Protein AF-A0A1M5V215-F1 (afdb_monomer_lite)

Organism: NCBI:txid1120995

Secondary structure (DSSP, 8-state):
-GGG-SSHHHHHHHHHHHHHHHHHTT-TTHHHHHHHHHHTHHHHHHHHHH---THHHHHHHHHHHHHHHHTT--S-HHHHHHHHHHHH-

Radius of gyration: 18.61 Å; chains: 1; bounding box: 43×22×48 Å

InterPro domains:
  IPR002560 Transposase IS204/IS1001/IS1096/IS1165, DDE domain [PF01610] (3-84)
  IPR047951 Transposase ISL3 [PTHR33498] (9-87)

pLDDT: mean 90.82, std 5.34, range [67.06, 96.19]

Foldseek 3Di:
DLVPDQALVSSLVVLVVVLVVLVVVVDPVCPVVSVVCVVCVVVVSCCRVPVDDCVLVVVLVVVLVVLCVVVVDDPDVVVSVVVSVVVVD

Structure (mmCIF, N/CA/C/O backbone):
data_AF-A0A1M5V215-F1
#
_entry.id   AF-A0A1M5V215-F1
#
loop_
_atom_site.group_PDB
_atom_site.id
_atom_site.type_symbol
_atom_site.label_atom_id
_atom_site.label_alt_id
_atom_site.label_comp_id
_atom_site.label_asym_id
_atom_site.label_entity_id
_atom_site.label_seq_id
_atom_site.pdbx_PDB_ins_code
_atom_site.Cartn_x
_atom_site.Cartn_y
_atom_site.Cartn_z
_atom_site.occupancy
_atom_site.B_iso_or_equiv
_atom_site.auth_seq_id
_atom_site.auth_comp_id
_atom_site.auth_asym_id
_atom_site.auth_atom_id
_atom_site.pdbx_PDB_model_num
ATOM 1 N N . LEU A 1 1 ? -7.113 10.485 10.585 1.00 67.06 1 LEU A N 1
ATOM 2 C CA . LEU A 1 1 ? -6.678 9.377 9.698 1.00 67.06 1 LEU A CA 1
ATOM 3 C C . LEU A 1 1 ? -5.702 8.512 10.482 1.00 67.06 1 LEU A C 1
ATOM 5 O O . LEU A 1 1 ? -4.836 9.088 11.127 1.00 67.06 1 LEU A O 1
ATOM 9 N N . PHE A 1 2 ? -5.833 7.180 10.449 1.00 82.38 2 PHE A N 1
ATOM 10 C CA . PHE A 1 2 ? -4.979 6.262 11.229 1.00 82.38 2 PHE A CA 1
ATOM 11 C C . PHE A 1 2 ? -3.474 6.443 10.947 1.00 82.38 2 PHE A C 1
ATOM 13 O O . PHE A 1 2 ? -2.659 6.168 11.815 1.00 82.38 2 PHE A O 1
ATOM 20 N N . LEU A 1 3 ? -3.117 6.983 9.775 1.00 79.75 3 LEU A N 1
ATOM 21 C CA . LEU A 1 3 ? -1.749 7.344 9.380 1.00 79.75 3 LEU A CA 1
ATOM 22 C C . LEU A 1 3 ? -1.084 8.403 10.280 1.00 79.75 3 LEU A C 1
ATOM 24 O O . LEU A 1 3 ? 0.139 8.432 10.361 1.00 79.75 3 LEU A O 1
ATOM 28 N N . ASN A 1 4 ? -1.869 9.231 10.978 1.00 85.62 4 ASN A N 1
ATOM 29 C CA . ASN A 1 4 ? -1.362 10.262 11.893 1.00 85.62 4 ASN A CA 1
ATOM 30 C C . ASN A 1 4 ? -1.264 9.766 13.346 1.00 85.62 4 ASN A C 1
ATOM 32 O O . ASN A 1 4 ? -1.036 10.565 14.249 1.00 85.62 4 ASN A O 1
ATOM 36 N N . ALA A 1 5 ? -1.508 8.478 13.599 1.00 86.81 5 ALA A N 1
ATOM 37 C CA . ALA A 1 5 ? -1.437 7.925 14.942 1.00 86.81 5 ALA A CA 1
ATOM 38 C C . ALA A 1 5 ? 0.010 7.879 15.455 1.00 86.81 5 ALA A C 1
ATOM 40 O O . ALA A 1 5 ? 0.942 7.552 14.721 1.00 86.81 5 ALA A O 1
ATOM 41 N N . GLU A 1 6 ? 0.184 8.150 16.746 1.00 84.75 6 GLU A N 1
ATOM 42 C CA . GLU A 1 6 ? 1.504 8.174 17.388 1.00 84.75 6 GLU A CA 1
ATOM 43 C C . GLU A 1 6 ? 2.109 6.773 17.545 1.00 84.75 6 GLU A C 1
ATOM 45 O O . GLU A 1 6 ? 3.324 6.604 17.482 1.00 84.75 6 GLU A O 1
ATOM 50 N N . ASN A 1 7 ? 1.266 5.752 17.727 1.00 88.88 7 ASN A N 1
A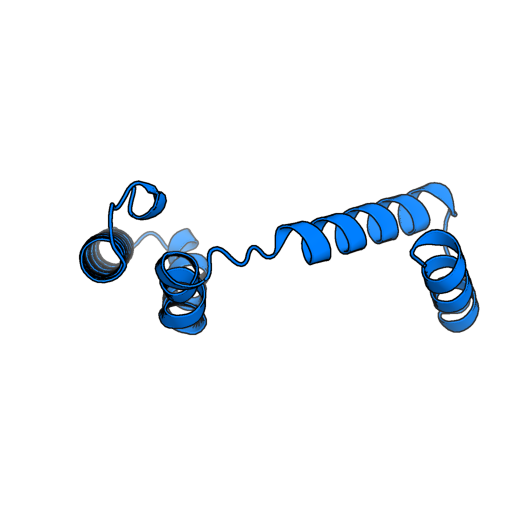TOM 51 C CA . ASN A 1 7 ? 1.696 4.372 17.930 1.00 88.88 7 ASN A CA 1
ATOM 52 C C . ASN A 1 7 ? 0.754 3.360 17.260 1.00 88.88 7 ASN A C 1
ATOM 54 O O . ASN A 1 7 ? -0.399 3.660 16.934 1.00 88.88 7 ASN A O 1
ATOM 58 N N . LYS A 1 8 ? 1.246 2.124 17.102 1.00 91.88 8 LYS A N 1
ATOM 59 C CA . LYS A 1 8 ? 0.534 1.014 16.447 1.00 91.88 8 LYS A CA 1
ATOM 60 C C . LYS A 1 8 ? -0.829 0.712 17.074 1.00 91.88 8 LYS A C 1
ATOM 62 O O . LYS A 1 8 ? -1.774 0.389 16.360 1.00 91.88 8 LYS A O 1
ATOM 67 N N . ASN A 1 9 ? -0.959 0.835 18.395 1.00 92.25 9 ASN A N 1
ATOM 68 C CA . ASN A 1 9 ? -2.208 0.535 19.097 1.00 92.25 9 ASN A CA 1
ATOM 69 C C . ASN A 1 9 ? -3.296 1.574 18.798 1.00 92.25 9 ASN A C 1
ATOM 71 O O . ASN A 1 9 ? -4.450 1.205 18.569 1.00 92.25 9 ASN A O 1
ATOM 75 N N . ILE A 1 10 ? -2.934 2.859 18.756 1.00 92.50 10 ILE A N 1
ATOM 76 C CA . ILE A 1 10 ? -3.840 3.935 18.336 1.00 92.50 10 ILE A CA 1
ATOM 77 C C . ILE A 1 10 ? -4.189 3.762 16.854 1.00 92.50 10 ILE A C 1
ATOM 79 O O . ILE A 1 10 ? -5.366 3.804 16.499 1.00 92.50 10 ILE A O 1
ATOM 83 N N . ALA A 1 11 ? -3.196 3.479 16.004 1.00 93.75 11 ALA A N 1
ATOM 84 C CA . ALA A 1 11 ? -3.407 3.241 14.578 1.00 93.75 11 ALA A CA 1
ATOM 85 C C . ALA A 1 11 ? -4.394 2.093 14.321 1.00 93.75 11 ALA A C 1
ATOM 87 O O . ALA A 1 11 ? -5.308 2.244 13.512 1.00 93.75 11 ALA A O 1
ATOM 88 N N . ARG A 1 12 ? -4.259 0.975 15.051 1.00 94.88 12 ARG A N 1
ATOM 89 C CA . ARG A 1 12 ? -5.159 -0.185 14.957 1.00 94.88 12 ARG A CA 1
ATOM 90 C C . ARG A 1 12 ? -6.597 0.201 15.275 1.00 94.88 12 ARG A C 1
ATOM 92 O O . ARG A 1 12 ? -7.484 -0.064 14.470 1.00 94.88 12 ARG A O 1
ATOM 99 N N . LYS A 1 13 ? -6.814 0.884 16.402 1.00 94.56 13 LYS A N 1
ATOM 100 C CA . LYS A 1 13 ? -8.151 1.341 16.809 1.00 94.56 13 LYS A CA 1
ATOM 101 C C . LYS A 1 13 ? -8.773 2.274 15.771 1.00 94.56 13 LYS A C 1
ATOM 103 O O . LYS A 1 13 ? -9.945 2.129 15.441 1.00 94.56 13 LYS A O 1
ATOM 108 N N . GLU A 1 14 ? -8.007 3.227 15.248 1.00 94.50 14 GLU A N 1
ATOM 109 C CA . GLU A 1 14 ? -8.504 4.177 14.247 1.00 94.50 14 GLU A CA 1
ATOM 110 C C . GLU A 1 14 ? -8.787 3.514 12.890 1.00 94.50 14 GLU A C 1
ATOM 112 O O . GLU A 1 14 ? -9.774 3.857 12.237 1.00 94.50 14 GLU A O 1
ATOM 117 N N . LEU A 1 15 ? -7.973 2.537 12.481 1.00 94.31 15 LEU A N 1
ATOM 118 C CA . LEU A 1 15 ? -8.196 1.750 11.267 1.00 94.31 15 LEU A CA 1
ATOM 119 C C . LEU A 1 15 ? -9.462 0.891 11.383 1.00 94.31 15 LEU A C 1
ATOM 121 O O . LEU A 1 15 ? -10.291 0.897 10.477 1.00 94.31 15 LEU A O 1
ATOM 125 N N . GLU A 1 16 ? -9.657 0.209 12.511 1.00 94.88 16 GLU A N 1
ATOM 126 C CA . GLU A 1 16 ? -10.848 -0.612 12.760 1.00 94.88 16 GLU A CA 1
ATOM 127 C C . GLU A 1 16 ? -12.122 0.235 12.806 1.00 94.88 16 GLU A C 1
ATOM 129 O O . GLU A 1 16 ? -13.110 -0.106 12.154 1.00 94.88 16 GLU A O 1
ATOM 134 N N . LYS A 1 17 ? -12.085 1.396 13.474 1.00 95.44 17 LYS A N 1
ATOM 135 C CA . LYS A 1 17 ? -13.197 2.361 13.445 1.00 95.44 17 LYS A CA 1
ATOM 136 C C . LYS A 1 17 ? -13.530 2.811 12.025 1.00 95.44 17 LYS A C 1
ATOM 138 O O . LYS A 1 17 ? -14.703 2.978 11.697 1.00 95.44 17 LYS A O 1
ATOM 143 N N . TRP A 1 18 ? -12.519 3.054 11.190 1.00 94.94 18 TRP A N 1
ATOM 144 C CA . TRP A 1 18 ? -12.740 3.463 9.805 1.00 94.94 18 TRP A CA 1
ATOM 145 C C . TRP A 1 18 ? 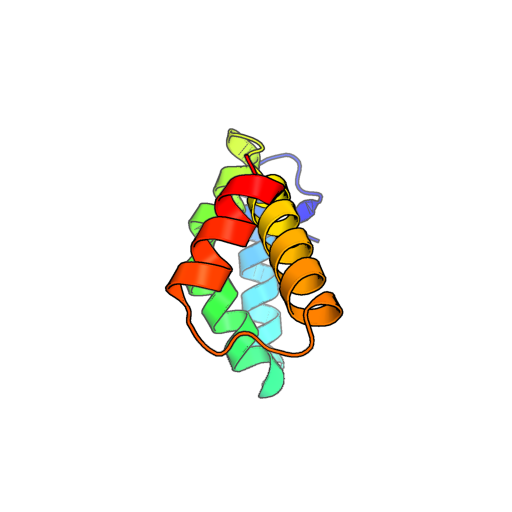-13.374 2.338 8.982 1.00 94.94 18 TRP A C 1
ATOM 147 O O . TRP A 1 18 ? -14.358 2.587 8.290 1.00 94.94 18 TRP A O 1
ATOM 157 N N . ILE A 1 19 ? -12.863 1.106 9.104 1.00 94.62 19 ILE A N 1
ATOM 158 C CA . ILE A 1 19 ? -13.410 -0.073 8.416 1.00 94.62 19 ILE A CA 1
ATOM 159 C C . ILE A 1 19 ? -14.875 -0.277 8.801 1.00 94.62 19 ILE A C 1
ATOM 161 O O . ILE A 1 19 ? -15.717 -0.484 7.930 1.00 94.62 19 ILE A O 1
ATOM 165 N N . GLU A 1 20 ? -15.195 -0.161 10.088 1.00 95.25 20 GLU A N 1
ATOM 166 C CA . GLU A 1 20 ? -16.560 -0.320 10.582 1.00 95.25 20 GLU A CA 1
ATOM 167 C C . GLU A 1 20 ? -17.500 0.755 10.018 1.00 95.25 20 GLU A C 1
ATOM 169 O O . GLU A 1 20 ? -18.557 0.438 9.475 1.00 95.25 20 GLU A O 1
ATOM 174 N N . ARG A 1 21 ? -17.084 2.028 10.023 1.00 95.06 21 ARG A N 1
ATOM 175 C CA . ARG A 1 21 ? -17.853 3.115 9.388 1.00 95.06 21 ARG A CA 1
ATOM 176 C C . ARG A 1 21 ? -18.055 2.875 7.891 1.00 95.06 21 ARG A C 1
ATOM 178 O O . ARG A 1 21 ? -19.147 3.101 7.371 1.00 95.06 21 ARG A O 1
ATOM 185 N N . ALA A 1 22 ? -17.023 2.396 7.199 1.00 94.56 22 ALA A N 1
ATOM 186 C CA . ALA A 1 22 ? -17.103 2.079 5.780 1.00 94.56 22 ALA A CA 1
ATOM 187 C C . ALA A 1 22 ? -18.091 0.927 5.520 1.00 94.56 22 ALA A C 1
ATOM 189 O O . ALA A 1 22 ? -18.903 1.028 4.601 1.00 94.56 22 ALA A O 1
ATOM 190 N N . LYS A 1 23 ? -18.111 -0.119 6.359 1.00 94.12 23 LYS A N 1
ATOM 191 C CA . LYS A 1 23 ? -19.115 -1.198 6.291 1.00 94.12 23 LYS A CA 1
ATOM 192 C C . LYS A 1 23 ? -20.532 -0.676 6.520 1.00 94.12 23 LYS A C 1
ATOM 194 O O . LYS A 1 23 ? -21.439 -1.002 5.756 1.00 94.12 23 LYS A O 1
ATOM 199 N N . GLN A 1 24 ? -20.714 0.167 7.535 1.00 96.12 24 GLN A N 1
ATOM 200 C CA . GLN A 1 24 ? -22.012 0.746 7.893 1.00 96.12 24 GLN A CA 1
ATOM 201 C C . GLN A 1 24 ? -22.579 1.668 6.812 1.00 96.12 24 GLN A C 1
ATOM 203 O O . GLN A 1 24 ? -23.797 1.752 6.673 1.00 96.12 24 GLN A O 1
ATOM 208 N N . SER A 1 25 ? -21.721 2.307 6.009 1.00 93.94 25 SER A N 1
ATOM 209 C CA . SER A 1 25 ? -22.157 3.146 4.885 1.00 93.94 25 SER A CA 1
ATOM 210 C C . SER A 1 25 ? -22.933 2.374 3.809 1.00 93.94 25 SER A C 1
ATOM 212 O O . SER A 1 25 ? -23.672 2.986 3.043 1.00 93.94 25 SER A O 1
ATOM 214 N N . LYS A 1 26 ? -22.780 1.039 3.743 1.00 91.94 26 LYS A N 1
ATOM 215 C CA . LYS A 1 26 ? -23.394 0.151 2.735 1.00 91.94 26 LYS A CA 1
ATOM 216 C C . LYS A 1 26 ? -23.100 0.548 1.278 1.00 91.94 26 LYS A C 1
ATOM 218 O O . LYS A 1 26 ? -23.795 0.099 0.371 1.00 91.94 26 LYS A O 1
ATOM 223 N N . ILE A 1 27 ? -22.050 1.338 1.050 1.00 95.31 27 ILE A N 1
ATOM 224 C CA . ILE A 1 27 ? -21.592 1.749 -0.279 1.00 95.31 27 ILE A CA 1
ATOM 225 C C . ILE A 1 27 ? -20.863 0.560 -0.935 1.00 95.31 27 ILE A C 1
ATOM 227 O O . ILE A 1 27 ? -19.834 0.112 -0.410 1.00 95.31 27 ILE A O 1
ATOM 231 N N . PRO A 1 28 ? -21.367 0.004 -2.052 1.00 93.12 28 PRO A N 1
ATOM 232 C CA . PRO A 1 28 ? -20.797 -1.197 -2.664 1.00 93.12 28 PRO A CA 1
ATOM 233 C C . PRO A 1 28 ? -19.357 -0.995 -3.158 1.00 93.12 28 PRO A C 1
ATOM 235 O O . PRO A 1 28 ? -18.554 -1.928 -3.101 1.00 93.12 28 PRO A O 1
ATOM 238 N N . GLU A 1 29 ? -18.992 0.222 -3.559 1.00 94.69 29 GLU A N 1
ATOM 239 C CA . GLU A 1 29 ? -17.653 0.610 -4.006 1.00 94.69 29 GLU A CA 1
ATOM 240 C C . GLU A 1 29 ? -16.600 0.420 -2.904 1.00 94.69 29 GLU A C 1
ATOM 242 O O . GLU A 1 29 ? -15.445 0.093 -3.189 1.00 94.69 29 GLU A O 1
ATOM 247 N N . PHE A 1 30 ? -16.988 0.535 -1.628 1.00 95.12 30 PHE A N 1
ATOM 248 C CA . PHE A 1 30 ? -16.072 0.290 -0.515 1.00 95.12 30 PHE A CA 1
ATOM 249 C C . PHE A 1 30 ? -15.816 -1.187 -0.246 1.00 95.12 30 PHE A C 1
ATOM 251 O O . PHE A 1 30 ? -14.822 -1.500 0.403 1.00 95.12 30 PHE A O 1
ATOM 258 N N . LYS A 1 31 ? -16.627 -2.116 -0.765 1.00 94.44 31 LYS A N 1
ATOM 259 C CA . LYS A 1 31 ? -16.491 -3.550 -0.462 1.00 94.44 31 LYS A CA 1
ATOM 260 C C . LYS A 1 31 ? -15.094 -4.084 -0.793 1.00 94.44 31 LYS A C 1
ATOM 262 O O . LYS A 1 31 ? -14.509 -4.820 0.001 1.00 94.44 31 LYS A O 1
ATOM 267 N N . ALA A 1 32 ? -14.544 -3.688 -1.942 1.00 95.31 32 ALA A N 1
ATOM 268 C CA . ALA A 1 32 ? -13.198 -4.084 -2.353 1.00 95.31 32 ALA A CA 1
ATOM 269 C C . ALA A 1 32 ? -12.112 -3.441 -1.473 1.00 95.31 32 ALA A C 1
ATOM 271 O O . ALA A 1 32 ? -11.172 -4.119 -1.062 1.00 95.31 32 ALA A O 1
ATOM 272 N N . CYS A 1 33 ? -12.270 -2.154 -1.148 1.00 94.44 33 CYS A N 1
ATOM 273 C CA . CYS A 1 33 ? -11.346 -1.409 -0.293 1.00 94.44 33 CYS A CA 1
ATOM 274 C C . CYS A 1 33 ? -11.304 -1.982 1.132 1.00 94.44 33 CYS A C 1
ATOM 276 O O . CYS A 1 33 ? -10.228 -2.263 1.648 1.00 94.44 33 CYS A O 1
ATOM 278 N N . ILE A 1 34 ? -12.471 -2.234 1.728 1.00 95.94 34 ILE A N 1
ATOM 279 C CA . ILE A 1 34 ? -12.618 -2.843 3.054 1.00 95.94 34 ILE A CA 1
ATOM 280 C C . ILE A 1 34 ? -11.942 -4.211 3.081 1.00 95.94 34 ILE A C 1
ATOM 282 O O . ILE A 1 34 ? -11.095 -4.445 3.935 1.00 95.94 34 ILE A O 1
ATOM 286 N N . LYS A 1 35 ? -12.243 -5.080 2.106 1.00 96.19 35 LYS A N 1
ATOM 287 C CA . LYS A 1 35 ? -11.626 -6.410 2.017 1.00 96.19 35 LYS A CA 1
ATOM 288 C C . LYS A 1 35 ? -10.100 -6.327 1.932 1.00 96.19 35 LYS A C 1
ATOM 290 O O . LYS A 1 35 ? -9.407 -7.108 2.572 1.00 96.19 35 LYS A O 1
ATOM 295 N N . ALA A 1 36 ? -9.568 -5.387 1.150 1.00 95.38 36 ALA A N 1
ATOM 296 C CA . ALA A 1 36 ? -8.127 -5.174 1.075 1.00 95.38 36 ALA A CA 1
ATOM 297 C C . ALA A 1 36 ? -7.551 -4.708 2.423 1.00 95.38 36 ALA A C 1
ATOM 299 O O . ALA A 1 36 ? -6.566 -5.270 2.886 1.00 95.38 36 ALA A O 1
ATOM 300 N N . LEU A 1 37 ? -8.176 -3.730 3.080 1.00 94.69 37 LEU A N 1
ATOM 301 C CA . LEU A 1 37 ? -7.706 -3.219 4.370 1.00 94.69 37 LEU A CA 1
ATOM 302 C C . LEU A 1 37 ? -7.772 -4.267 5.484 1.00 94.69 37 LEU A C 1
ATOM 304 O O . LEU A 1 37 ? -6.902 -4.274 6.346 1.00 94.69 37 LEU A O 1
ATOM 308 N N . GLU A 1 38 ? -8.763 -5.156 5.461 1.00 95.06 38 GLU A N 1
ATOM 309 C CA . GLU A 1 38 ? -8.847 -6.286 6.391 1.00 95.06 38 GLU A CA 1
ATOM 310 C C . GLU A 1 38 ? -7.751 -7.320 6.130 1.00 95.06 38 GLU A C 1
ATOM 312 O O . GLU A 1 38 ? -7.083 -7.745 7.070 1.00 95.06 38 GLU A O 1
ATOM 317 N N . ASN A 1 39 ? -7.534 -7.685 4.862 1.00 95.94 39 ASN A N 1
ATOM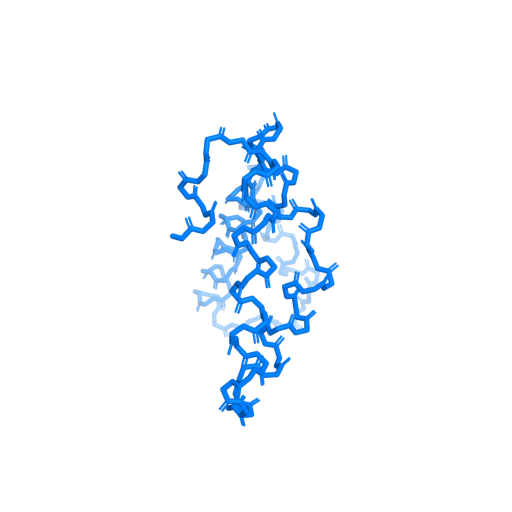 318 C CA . ASN A 1 39 ? -6.528 -8.675 4.478 1.00 95.94 39 ASN A CA 1
ATOM 319 C C . ASN A 1 39 ? -5.096 -8.226 4.795 1.00 95.94 39 ASN A C 1
ATOM 321 O O . ASN A 1 39 ? -4.280 -9.060 5.159 1.00 95.94 39 ASN A O 1
ATOM 325 N N . TRP A 1 40 ? -4.802 -6.933 4.634 1.00 93.62 40 TRP A N 1
ATOM 326 C CA . TRP A 1 40 ? -3.457 -6.361 4.782 1.00 93.62 40 TRP A CA 1
ATOM 327 C C . TRP A 1 40 ? -3.286 -5.557 6.081 1.00 93.62 40 TRP A C 1
ATOM 329 O O . TRP A 1 40 ? -2.389 -4.718 6.197 1.00 93.62 40 TRP A O 1
ATOM 339 N N . LYS A 1 41 ? -4.196 -5.739 7.048 1.00 93.44 41 LYS A N 1
ATOM 340 C CA . LYS A 1 41 ? -4.267 -4.913 8.261 1.00 93.44 41 LYS A CA 1
ATOM 341 C C . LYS A 1 41 ? -2.959 -4.935 9.046 1.00 93.44 41 LYS A C 1
ATOM 343 O O . LYS A 1 41 ? -2.482 -3.884 9.471 1.00 93.44 41 LYS A O 1
ATOM 348 N N . GLU A 1 42 ? -2.389 -6.116 9.265 1.00 92.00 42 GLU A N 1
ATOM 349 C CA . GLU A 1 42 ? -1.207 -6.253 10.118 1.00 92.00 42 GLU A CA 1
ATOM 350 C C . GLU A 1 42 ? 0.047 -5.685 9.447 1.00 92.00 42 GLU A C 1
ATOM 352 O O . GLU A 1 42 ? 0.839 -5.019 10.111 1.00 92.00 42 GLU A O 1
ATOM 357 N N . GLU A 1 43 ? 0.189 -5.838 8.133 1.00 89.94 43 GLU A N 1
ATOM 358 C CA . GLU A 1 43 ? 1.273 -5.264 7.336 1.00 89.94 43 GLU A CA 1
ATOM 359 C C . GLU A 1 43 ? 1.210 -3.734 7.337 1.00 89.94 43 GLU A C 1
ATOM 361 O O . GLU A 1 43 ? 2.226 -3.065 7.532 1.00 89.94 43 GLU A O 1
ATOM 366 N N . ILE A 1 44 ? 0.006 -3.167 7.194 1.00 90.56 44 ILE A N 1
ATOM 367 C CA . ILE A 1 44 ? -0.223 -1.720 7.301 1.00 90.56 44 ILE A CA 1
ATOM 368 C C . ILE A 1 44 ? 0.161 -1.221 8.700 1.00 90.56 44 ILE A C 1
ATOM 370 O O . ILE A 1 44 ? 0.789 -0.172 8.838 1.00 90.56 44 ILE A O 1
ATOM 374 N N . LEU A 1 45 ? -0.193 -1.963 9.752 1.00 91.81 45 LEU A N 1
ATOM 375 C CA . LEU A 1 45 ? 0.120 -1.591 11.133 1.00 91.81 45 LEU A CA 1
ATOM 376 C C . LEU A 1 45 ? 1.598 -1.782 11.488 1.00 91.81 45 LEU A C 1
ATOM 378 O O . LEU A 1 45 ? 2.112 -1.070 12.352 1.00 91.81 45 LEU A O 1
ATOM 382 N N . HIS A 1 46 ? 2.298 -2.698 10.822 1.00 89.88 46 HIS A N 1
ATOM 383 C CA . HIS A 1 46 ? 3.728 -2.915 11.020 1.00 89.88 46 HIS A CA 1
ATOM 384 C C . HIS A 1 46 ? 4.572 -1.695 10.609 1.00 89.88 46 HIS A C 1
ATOM 386 O O . HIS A 1 46 ? 5.643 -1.470 11.174 1.00 89.88 46 HIS A O 1
ATOM 392 N N . TYR A 1 47 ? 4.050 -0.826 9.733 1.00 88.38 47 TYR A N 1
ATOM 393 C CA . TYR A 1 47 ? 4.662 0.471 9.424 1.00 88.38 47 TYR A CA 1
ATOM 394 C C . TYR A 1 47 ? 4.968 1.307 10.679 1.00 88.38 47 TYR A C 1
ATOM 396 O O . TYR A 1 47 ? 5.974 2.010 10.721 1.00 88.38 47 TYR A O 1
ATOM 404 N N . PHE A 1 48 ? 4.139 1.229 11.724 1.00 87.94 48 PHE A N 1
ATOM 405 C CA . PHE A 1 48 ? 4.339 2.006 12.953 1.00 87.94 48 PHE A CA 1
ATOM 406 C C . PHE A 1 48 ? 5.479 1.478 13.835 1.00 87.94 48 PHE A C 1
ATOM 408 O O . PHE A 1 48 ? 5.920 2.197 14.727 1.00 87.94 48 PHE A O 1
ATOM 415 N N . GLU A 1 49 ? 5.963 0.258 13.588 1.00 85.69 49 GLU A N 1
ATOM 416 C CA . GLU A 1 49 ? 7.110 -0.336 14.286 1.00 85.69 49 GLU A CA 1
ATOM 417 C C . GLU A 1 49 ? 8.400 -0.129 13.489 1.00 85.69 49 GLU A C 1
ATOM 419 O O . GLU A 1 49 ? 9.366 0.424 14.004 1.00 85.69 49 GLU A O 1
ATOM 424 N N . SER A 1 50 ? 8.415 -0.551 12.224 1.00 84.06 50 SER A N 1
ATOM 425 C CA . SER A 1 50 ? 9.642 -0.616 11.421 1.00 84.06 50 SER A CA 1
ATOM 426 C C . SER A 1 50 ? 9.825 0.548 10.449 1.00 84.06 50 SER A C 1
ATOM 428 O O . SER A 1 50 ? 10.905 0.711 9.887 1.00 84.06 50 SER A O 1
ATOM 430 N N . ARG A 1 51 ? 8.777 1.357 10.223 1.00 82.19 51 ARG A N 1
ATOM 431 C CA . ARG A 1 51 ? 8.734 2.444 9.224 1.00 82.19 51 ARG A CA 1
ATOM 432 C C . ARG A 1 51 ? 9.079 1.993 7.798 1.00 82.19 51 ARG A C 1
ATOM 434 O O . ARG A 1 51 ? 9.350 2.831 6.938 1.00 82.19 51 ARG A O 1
ATOM 441 N N . PHE A 1 52 ? 9.023 0.690 7.511 1.00 81.81 52 PHE A N 1
ATOM 442 C CA . PHE A 1 52 ? 9.210 0.189 6.155 1.00 81.81 52 PHE A CA 1
ATOM 443 C C . PHE A 1 52 ? 8.029 0.582 5.275 1.00 81.81 52 PHE A C 1
ATOM 445 O O . PHE A 1 52 ? 6.871 0.346 5.610 1.00 81.81 52 PHE A O 1
ATOM 452 N N . THR A 1 53 ? 8.335 1.178 4.125 1.00 82.19 53 THR A N 1
ATOM 453 C CA . THR A 1 53 ? 7.336 1.567 3.130 1.00 82.19 53 THR A CA 1
ATOM 454 C C . THR A 1 53 ? 7.510 0.745 1.864 1.00 82.19 53 THR A C 1
ATOM 456 O O . THR A 1 53 ? 8.622 0.376 1.483 1.00 82.19 53 THR A O 1
ATOM 459 N N . ASN A 1 54 ? 6.413 0.547 1.135 1.00 84.75 54 ASN A N 1
ATOM 460 C CA . ASN A 1 54 ? 6.459 -0.007 -0.216 1.00 84.75 54 ASN A CA 1
ATOM 461 C C . ASN A 1 54 ? 7.011 0.990 -1.251 1.00 84.75 54 ASN A C 1
ATOM 463 O O . ASN A 1 54 ? 7.046 0.664 -2.435 1.00 84.75 54 ASN A O 1
ATOM 467 N N . GLY A 1 55 ? 7.495 2.170 -0.839 1.00 87.44 55 GLY A N 1
ATOM 468 C CA . GLY A 1 55 ? 7.929 3.236 -1.744 1.00 87.44 55 GLY A CA 1
ATOM 469 C C . GLY A 1 55 ? 9.040 2.810 -2.707 1.00 87.44 55 GLY A C 1
ATOM 470 O O . GLY A 1 55 ? 9.006 3.160 -3.886 1.00 87.44 55 GLY A O 1
ATOM 471 N N . ARG A 1 56 ? 9.991 1.975 -2.261 1.00 88.31 56 ARG A N 1
ATOM 472 C CA . ARG A 1 56 ? 11.029 1.422 -3.153 1.00 88.31 56 ARG A CA 1
ATOM 473 C C . ARG A 1 56 ? 10.421 0.515 -4.229 1.00 88.31 56 ARG A C 1
ATOM 475 O O . ARG A 1 56 ? 10.744 0.651 -5.408 1.00 88.31 56 ARG A O 1
ATOM 482 N N . THR A 1 57 ? 9.519 -0.378 -3.831 1.00 90.12 57 THR A N 1
ATO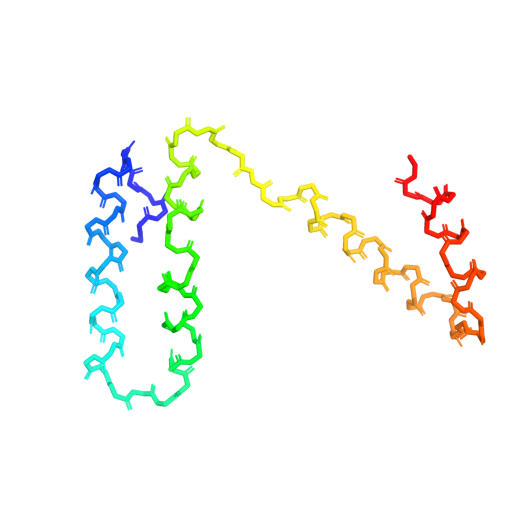M 483 C CA . THR A 1 57 ? 8.798 -1.288 -4.734 1.00 90.12 57 THR A CA 1
ATOM 484 C C . THR A 1 57 ? 7.910 -0.516 -5.712 1.00 90.12 57 THR A C 1
ATOM 486 O O . THR A 1 57 ? 7.899 -0.804 -6.908 1.00 90.12 57 THR A O 1
ATOM 489 N N . GLU A 1 58 ? 7.210 0.512 -5.237 1.00 90.38 58 GLU A N 1
ATOM 490 C CA . GLU A 1 58 ? 6.402 1.414 -6.061 1.00 90.38 58 GLU A CA 1
ATOM 491 C C . GLU A 1 58 ? 7.255 2.192 -7.066 1.00 90.38 58 GLU A C 1
ATOM 493 O O . GLU A 1 58 ? 6.878 2.291 -8.235 1.00 90.38 58 GLU A O 1
ATOM 498 N N . GLY A 1 59 ? 8.433 2.666 -6.652 1.00 93.25 59 GLY A N 1
ATOM 499 C CA . GLY A 1 59 ? 9.405 3.316 -7.529 1.00 93.25 59 GLY A CA 1
ATOM 500 C C . GLY A 1 59 ? 9.845 2.407 -8.679 1.00 93.25 59 GLY A C 1
ATOM 501 O O . GLY A 1 59 ? 9.802 2.816 -9.845 1.00 93.25 59 GLY A O 1
ATOM 502 N N . PHE A 1 60 ? 10.179 1.146 -8.384 1.00 93.94 60 PHE A N 1
ATOM 503 C CA . PHE A 1 60 ? 10.483 0.153 -9.418 1.00 93.94 60 PHE A CA 1
ATOM 504 C C . PHE A 1 60 ? 9.287 -0.113 -10.333 1.00 93.94 60 PHE A C 1
ATOM 506 O O . PHE A 1 60 ? 9.435 -0.079 -11.556 1.00 93.94 60 PHE A O 1
ATOM 513 N N . ASN A 1 61 ? 8.091 -0.301 -9.772 1.00 94.50 61 ASN A N 1
ATOM 514 C CA . ASN A 1 61 ? 6.871 -0.504 -10.551 1.00 94.50 61 ASN A CA 1
ATOM 515 C C . ASN A 1 61 ? 6.587 0.678 -11.489 1.00 94.50 61 ASN A C 1
ATOM 517 O O . ASN A 1 61 ? 6.207 0.472 -12.644 1.00 94.50 61 ASN A O 1
ATOM 521 N N . ASN A 1 62 ? 6.797 1.915 -11.035 1.0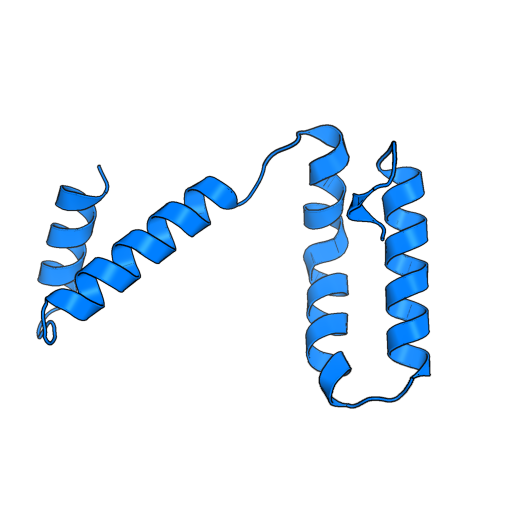0 95.06 62 ASN A N 1
ATOM 522 C CA . ASN A 1 62 ? 6.639 3.105 -11.864 1.00 95.06 62 ASN A CA 1
ATOM 523 C C . ASN A 1 62 ? 7.669 3.141 -13.003 1.00 95.06 62 ASN A C 1
ATOM 525 O O . ASN A 1 62 ? 7.303 3.332 -14.162 1.00 95.06 62 ASN A O 1
ATOM 529 N N . LYS A 1 63 ? 8.945 2.869 -12.704 1.00 94.19 63 LYS A N 1
ATOM 530 C CA . LYS A 1 63 ? 10.013 2.804 -13.712 1.00 94.19 63 LYS A CA 1
ATOM 531 C C . LYS A 1 63 ? 9.735 1.738 -14.775 1.00 94.19 63 LYS A C 1
ATOM 533 O O . LYS A 1 63 ? 9.851 2.016 -15.966 1.00 94.19 63 LYS A O 1
ATOM 538 N N . ILE A 1 64 ? 9.270 0.555 -14.372 1.00 94.12 64 ILE A N 1
ATOM 539 C CA . ILE A 1 64 ? 8.858 -0.519 -15.290 1.00 94.12 64 ILE A CA 1
ATOM 540 C C . ILE A 1 64 ? 7.689 -0.067 -16.178 1.00 94.12 64 ILE A C 1
ATOM 542 O O . ILE A 1 64 ? 7.714 -0.295 -17.390 1.00 94.12 64 ILE A O 1
ATOM 546 N N . LYS A 1 65 ? 6.680 0.614 -15.613 1.00 93.19 65 LYS A N 1
ATOM 547 C CA . LYS A 1 65 ? 5.558 1.176 -16.387 1.00 93.19 65 LYS A CA 1
ATOM 548 C C . LYS A 1 65 ? 6.032 2.210 -17.412 1.00 93.19 65 LYS A C 1
ATOM 550 O O . LYS A 1 65 ? 5.537 2.197 -18.538 1.00 93.19 65 LYS A O 1
ATOM 555 N N . VAL A 1 66 ? 7.000 3.062 -17.061 1.00 94.75 66 VAL A N 1
ATOM 556 C CA . VAL A 1 66 ? 7.618 4.017 -17.997 1.00 94.75 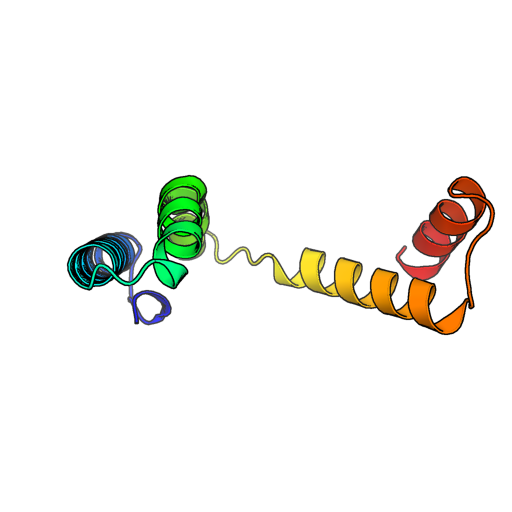66 VAL A CA 1
ATOM 557 C C . VAL A 1 66 ? 8.329 3.278 -19.131 1.00 94.75 66 VAL A C 1
ATOM 559 O O . VAL A 1 66 ? 8.035 3.555 -20.290 1.00 94.75 66 VAL A O 1
ATOM 562 N N . ILE A 1 67 ? 9.176 2.285 -18.825 1.00 92.19 67 ILE A N 1
ATOM 563 C CA . ILE A 1 67 ? 9.876 1.463 -19.834 1.00 92.19 67 ILE A CA 1
ATOM 564 C C . ILE A 1 67 ? 8.873 0.806 -20.790 1.00 92.19 67 ILE A C 1
ATOM 566 O O . ILE A 1 67 ? 9.054 0.837 -22.007 1.00 92.19 67 ILE A O 1
ATOM 570 N N . LYS A 1 68 ? 7.776 0.251 -20.261 1.00 91.62 68 LYS A N 1
ATOM 571 C CA . LYS A 1 68 ? 6.702 -0.334 -21.075 1.00 91.62 68 LYS A CA 1
ATOM 572 C C . LYS A 1 68 ? 6.014 0.700 -21.979 1.00 91.62 68 LYS A C 1
ATOM 574 O O . LYS A 1 68 ? 5.656 0.367 -23.101 1.00 91.62 68 LYS A O 1
ATOM 579 N N . ARG A 1 69 ? 5.823 1.941 -21.516 1.00 92.00 69 ARG A N 1
ATOM 580 C CA . ARG A 1 69 ? 5.163 3.005 -22.293 1.00 92.00 69 ARG A CA 1
ATOM 581 C C . ARG A 1 69 ? 6.033 3.513 -23.444 1.00 92.00 69 ARG A C 1
ATOM 583 O O . ARG A 1 69 ? 5.518 3.713 -24.534 1.00 92.00 69 ARG A O 1
ATOM 590 N N . VAL A 1 70 ? 7.336 3.693 -23.216 1.00 91.88 70 VAL A N 1
ATOM 591 C CA . VAL A 1 70 ? 8.261 4.263 -24.221 1.00 91.88 70 VAL A CA 1
ATOM 592 C C . VAL A 1 70 ? 8.774 3.247 -25.247 1.00 91.88 70 VAL A C 1
ATOM 594 O O . VAL A 1 70 ? 9.454 3.618 -26.195 1.00 91.88 70 VAL A O 1
ATOM 597 N N . SER A 1 71 ? 8.482 1.960 -25.057 1.00 87.31 71 SER A N 1
ATOM 598 C CA . SER A 1 71 ? 8.974 0.865 -25.906 1.00 87.31 71 SER A CA 1
ATOM 599 C C . SER A 1 71 ? 8.031 0.482 -27.046 1.00 87.31 71 SER A C 1
ATOM 601 O O . SER A 1 71 ? 8.391 -0.378 -27.841 1.00 87.31 71 SER A O 1
ATOM 603 N N . TYR A 1 72 ? 6.838 1.088 -27.129 1.00 84.44 72 TYR A N 1
ATOM 604 C CA . TYR A 1 72 ? 5.831 0.826 -28.172 1.00 84.44 72 TYR A CA 1
ATOM 605 C C . TYR A 1 72 ? 5.449 -0.662 -28.345 1.00 84.44 72 TYR A C 1
ATOM 607 O O . TYR A 1 72 ? 4.932 -1.065 -29.384 1.00 84.44 72 TYR A O 1
ATOM 615 N N . GLY A 1 73 ? 5.651 -1.472 -27.298 1.00 82.19 73 GLY A N 1
ATOM 616 C CA . GLY A 1 73 ? 5.292 -2.888 -27.254 1.00 82.19 73 GLY A CA 1
ATOM 617 C C . GLY A 1 73 ? 6.495 -3.830 -27.334 1.00 82.19 73 GLY A C 1
ATOM 618 O O . GLY A 1 73 ? 7.312 -3.776 -28.248 1.00 82.19 73 GLY A O 1
ATOM 619 N N . TYR A 1 74 ? 6.567 -4.760 -26.382 1.00 86.56 74 TYR A N 1
ATOM 620 C CA . TYR A 1 74 ? 7.502 -5.882 -26.431 1.00 86.56 74 TYR A CA 1
ATOM 621 C C . TYR A 1 74 ? 6.799 -7.115 -26.993 1.00 86.56 74 TYR A C 1
ATOM 623 O O . TYR A 1 74 ? 5.736 -7.495 -26.510 1.00 86.56 74 TYR A O 1
ATOM 631 N N . ARG A 1 75 ? 7.421 -7.769 -27.979 1.00 86.31 75 ARG A N 1
ATOM 632 C CA . ARG A 1 75 ? 6.938 -9.044 -28.544 1.00 86.31 75 ARG A CA 1
ATOM 633 C C . ARG A 1 75 ? 7.341 -10.262 -27.708 1.00 86.31 75 ARG A C 1
ATOM 635 O O . ARG A 1 75 ? 6.722 -11.310 -27.820 1.00 86.31 75 ARG A O 1
ATOM 642 N N . ASN A 1 76 ? 8.385 -10.124 -26.888 1.00 90.25 76 ASN A N 1
ATOM 643 C CA . ASN A 1 76 ? 8.944 -11.191 -26.065 1.00 90.25 76 ASN A CA 1
ATOM 644 C C . ASN A 1 76 ? 9.175 -10.686 -24.632 1.00 90.25 76 ASN A C 1
ATOM 646 O O . ASN A 1 76 ? 9.857 -9.677 -24.422 1.00 90.25 76 ASN A O 1
ATOM 650 N N . PHE A 1 77 ? 8.623 -11.406 -23.652 1.00 91.12 77 PHE A N 1
ATOM 651 C CA . PHE A 1 77 ? 8.801 -11.102 -22.235 1.00 91.12 77 PHE A CA 1
ATOM 652 C C . PHE A 1 77 ? 10.267 -11.176 -21.796 1.00 91.12 77 PHE A C 1
ATOM 654 O O . PHE A 1 77 ? 10.699 -10.331 -21.021 1.00 91.12 77 PHE A O 1
ATOM 661 N N . GLU A 1 78 ? 11.066 -12.099 -22.334 1.00 95.00 78 GLU A N 1
ATOM 662 C CA . GLU A 1 78 ? 12.486 -12.215 -21.985 1.00 95.00 78 GLU A CA 1
ATOM 663 C C . GLU A 1 78 ? 13.275 -10.963 -22.375 1.00 95.00 78 GLU A C 1
ATOM 665 O O . GLU A 1 78 ? 14.116 -10.481 -21.616 1.00 95.00 78 GLU A O 1
ATOM 670 N N . THR A 1 79 ? 12.965 -10.365 -23.527 1.00 91.88 79 THR A N 1
ATOM 671 C CA . THR A 1 79 ? 13.565 -9.090 -23.939 1.00 91.88 79 THR A CA 1
ATOM 672 C C . THR A 1 79 ? 13.137 -7.952 -23.012 1.00 91.88 79 THR A C 1
ATOM 674 O O . THR A 1 79 ? 13.965 -7.121 -22.634 1.00 91.88 79 THR A O 1
ATOM 677 N N . PHE A 1 80 ? 11.868 -7.932 -22.595 1.00 93.75 80 PHE A N 1
ATOM 678 C CA . PHE A 1 80 ? 11.374 -6.947 -21.633 1.00 93.75 80 PHE A CA 1
ATOM 679 C C . PHE A 1 80 ? 12.050 -7.102 -20.266 1.00 93.75 80 PHE A C 1
ATOM 681 O O . PHE A 1 80 ? 12.555 -6.126 -19.717 1.00 93.75 80 PHE A O 1
ATOM 688 N N . LYS A 1 81 ? 12.146 -8.331 -19.755 1.00 93.56 81 LYS A N 1
ATOM 689 C CA . LYS A 1 81 ? 12.814 -8.670 -18.496 1.00 93.56 81 LYS A CA 1
ATOM 690 C C . LYS A 1 81 ? 14.282 -8.251 -18.511 1.00 93.56 81 LYS A C 1
ATOM 692 O O . LYS A 1 81 ? 14.719 -7.581 -17.581 1.00 93.56 81 LYS A O 1
ATOM 697 N N . LYS A 1 82 ? 15.027 -8.565 -19.579 1.00 93.75 82 LYS A N 1
ATOM 698 C CA . LYS A 1 82 ? 16.423 -8.116 -19.750 1.00 93.75 82 LYS A CA 1
ATOM 699 C C . LYS A 1 82 ? 16.537 -6.593 -19.694 1.00 93.75 82 LYS A C 1
ATOM 701 O O . LYS A 1 82 ? 17.428 -6.072 -19.028 1.00 93.75 82 LYS A O 1
ATOM 706 N N . ARG A 1 83 ? 15.611 -5.869 -20.334 1.00 91.62 83 ARG A N 1
ATOM 707 C CA . ARG A 1 83 ? 15.585 -4.402 -20.279 1.00 91.62 83 ARG A CA 1
ATOM 708 C C . ARG A 1 83 ? 15.285 -3.878 -18.877 1.00 91.62 83 ARG A C 1
ATOM 710 O O . ARG A 1 83 ? 15.934 -2.927 -18.459 1.00 91.62 83 ARG A O 1
ATOM 717 N N . ILE A 1 84 ? 14.337 -4.480 -18.155 1.00 93.56 84 ILE A N 1
ATOM 718 C CA . ILE A 1 84 ? 14.047 -4.116 -16.761 1.00 93.56 84 ILE A CA 1
ATOM 719 C C . ILE A 1 84 ? 15.289 -4.324 -15.899 1.00 93.56 84 ILE A C 1
ATOM 721 O O . ILE A 1 84 ? 15.668 -3.402 -15.192 1.00 93.56 84 ILE A O 1
ATOM 725 N N . LEU A 1 85 ? 15.935 -5.490 -15.982 1.00 93.56 85 LEU A N 1
ATOM 726 C CA . LEU A 1 85 ? 17.134 -5.793 -15.197 1.00 93.56 85 LEU A CA 1
ATOM 727 C C . LEU A 1 85 ? 18.267 -4.803 -15.478 1.00 93.56 85 LEU A C 1
ATOM 729 O O . LEU A 1 85 ? 18.906 -4.350 -14.543 1.00 93.56 85 LEU A O 1
ATOM 733 N N . TRP A 1 86 ? 18.471 -4.421 -16.740 1.00 92.38 86 TRP A N 1
ATOM 734 C CA . TRP A 1 86 ? 19.489 -3.436 -17.109 1.00 92.38 86 TRP A CA 1
ATOM 735 C C . TRP A 1 86 ? 19.144 -2.008 -16.663 1.00 92.38 86 TRP A C 1
ATOM 737 O O . TRP A 1 86 ? 20.016 -1.246 -16.267 1.00 92.38 86 TRP A O 1
ATOM 747 N N . CYS A 1 87 ? 17.872 -1.611 -16.741 1.00 87.06 87 CYS A N 1
ATOM 748 C CA . CYS A 1 87 ? 17.464 -0.262 -16.358 1.00 87.06 87 CYS A CA 1
ATOM 749 C C . CYS A 1 87 ? 17.292 -0.100 -14.846 1.00 87.06 87 CYS A C 1
ATOM 751 O O . CYS A 1 87 ? 17.440 1.016 -14.360 1.00 87.06 87 CYS A O 1
ATOM 753 N N . CYS A 1 88 ? 16.888 -1.145 -14.124 1.00 82.94 88 CYS A N 1
ATOM 754 C CA . CYS A 1 88 ? 16.486 -1.107 -12.715 1.00 82.94 88 CYS A CA 1
ATOM 755 C C . CYS A 1 88 ? 17.495 -1.775 -11.764 1.00 82.94 88 CYS A C 1
ATOM 757 O O . CYS A 1 88 ? 17.144 -1.980 -10.603 1.00 82.94 88 CYS A O 1
ATOM 759 N N . SER A 1 89 ? 18.694 -2.114 -12.243 1.00 70.12 89 SER A N 1
ATOM 760 C CA . SER A 1 89 ? 19.841 -2.517 -11.418 1.00 70.12 89 SER A CA 1
ATOM 761 C C . SER A 1 89 ? 20.387 -1.366 -10.583 1.00 70.12 89 SER A C 1
ATOM 763 O O . SER A 1 89 ? 20.416 -0.236 -11.126 1.00 70.12 89 SER A O 1
#

Sequence (89 aa):
LFLNAENKNIARKELEKWIERAKQSKIPEFKACIKALENWKEEILHYFESRFTNGRTEGFNNKIKVIKRVSYGYRNFETFKKRILWCCS